Protein AF-A0A292RDX4-F1 (afdb_monomer_lite)

Sequence (87 aa):
MRRLEMPIRVIGLSNQGIPIFNFLACVEEFSWGLDRQDNINYSIELGEAPERIRDTVRRYTEIADTLSNEQSRADLLERLGLAVRNL

pLDDT: mean 78.16, std 14.33, range [44.06, 96.69]

Secondary structure (DSSP, 8-state):
-------EEEEEE-TTS-EEEEEEEEEEEEEEEE-TTS-EEEEEEEEEPPHHHHHHHHHHHHHHHHHHSHHHHHHHHHHTT------

Radius of gyration: 21.11 Å; chains: 1; bounding box: 45×32×61 Å

Foldseek 3Di:
DDFPLDKDWDFDADPVRHTPDTAIWGFRDKDWDADPVRDIDIDTDTHHRDVVVVVVVVVVVVVVVLCVDPVSVVVVCVVVVNDPDDD

Structure (mmCIF, N/CA/C/O backbone):
data_AF-A0A292RDX4-F1
#
_entry.id   AF-A0A292RDX4-F1
#
loop_
_atom_site.group_PDB
_atom_site.id
_atom_site.type_symbol
_atom_site.label_atom_id
_atom_site.label_alt_id
_atom_site.label_comp_id
_atom_site.label_asym_id
_atom_site.label_entity_id
_atom_site.label_seq_id
_atom_site.pdbx_PDB_ins_code
_atom_site.Cartn_x
_atom_site.Cartn_y
_atom_site.Cartn_z
_atom_site.occupancy
_atom_site.B_iso_or_equiv
_atom_site.auth_seq_id
_atom_site.auth_comp_id
_atom_site.auth_asym_id
_atom_site.auth_atom_id
_atom_site.pdbx_PDB_model_num
ATOM 1 N N . MET A 1 1 ? -1.817 -14.662 16.388 1.00 48.34 1 MET A N 1
ATOM 2 C CA . MET A 1 1 ? -2.371 -14.008 15.181 1.00 48.34 1 MET A CA 1
ATOM 3 C C . MET A 1 1 ? -1.434 -14.287 14.015 1.00 48.34 1 MET A C 1
ATOM 5 O O . MET A 1 1 ? -0.230 -14.230 14.221 1.00 48.34 1 MET A O 1
ATOM 9 N N . ARG A 1 2 ? -1.944 -14.666 12.835 1.00 46.16 2 ARG A N 1
ATOM 10 C CA . ARG A 1 2 ? -1.111 -14.816 11.626 1.00 46.16 2 ARG A CA 1
ATOM 11 C C . ARG A 1 2 ? -0.906 -13.428 11.018 1.00 46.16 2 ARG A C 1
ATOM 13 O O . ARG A 1 2 ? -1.898 -12.780 10.703 1.00 46.16 2 ARG A O 1
ATOM 20 N N . ARG A 1 3 ? 0.348 -12.988 10.868 1.00 54.94 3 ARG A N 1
ATOM 21 C CA . ARG A 1 3 ? 0.687 -11.787 10.091 1.00 54.94 3 ARG A CA 1
ATOM 22 C C . ARG A 1 3 ? 0.286 -12.030 8.634 1.00 54.94 3 ARG A C 1
ATOM 24 O O . ARG A 1 3 ? 0.663 -13.046 8.051 1.00 54.94 3 ARG A O 1
ATOM 31 N N . LEU A 1 4 ? -0.506 -11.127 8.065 1.00 56.62 4 LEU A N 1
ATOM 32 C CA . LEU A 1 4 ? -0.731 -11.077 6.625 1.00 56.62 4 LEU A CA 1
ATOM 33 C C . LEU A 1 4 ? 0.539 -10.490 6.003 1.00 56.62 4 LEU A C 1
ATOM 35 O O . LEU A 1 4 ? 0.709 -9.281 5.945 1.00 56.62 4 LEU A O 1
ATOM 39 N N . GLU A 1 5 ? 1.450 -11.351 5.551 1.00 66.69 5 GLU A N 1
ATOM 40 C CA . GLU A 1 5 ? 2.696 -10.934 4.882 1.00 66.69 5 GLU A CA 1
ATOM 41 C C . GLU A 1 5 ? 2.471 -10.395 3.457 1.00 66.69 5 GLU A C 1
ATOM 43 O O . GLU A 1 5 ? 3.424 -10.133 2.724 1.00 66.69 5 GLU A O 1
ATOM 48 N N . MET A 1 6 ? 1.213 -10.247 3.035 1.00 77.25 6 MET A N 1
ATOM 49 C CA . MET A 1 6 ? 0.885 -9.741 1.713 1.00 77.25 6 MET A CA 1
ATOM 50 C C . MET A 1 6 ? 0.964 -8.208 1.713 1.00 77.25 6 MET A C 1
ATOM 52 O O . MET A 1 6 ? 0.218 -7.564 2.455 1.00 77.25 6 MET A O 1
ATOM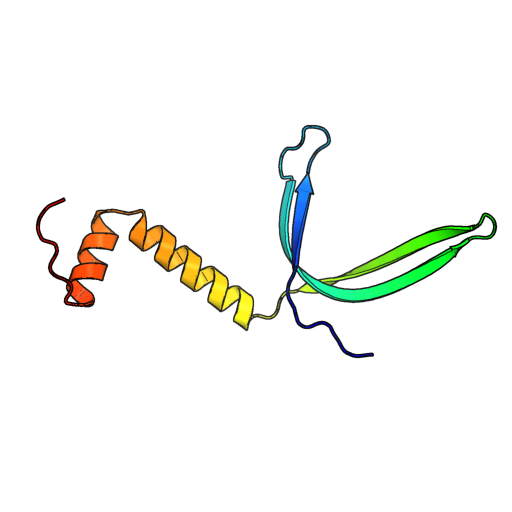 56 N N . PRO A 1 7 ? 1.825 -7.611 0.874 1.00 84.81 7 PRO A N 1
ATOM 57 C CA . PRO A 1 7 ? 1.928 -6.169 0.760 1.00 84.81 7 PRO A CA 1
ATOM 58 C C . PRO A 1 7 ? 0.654 -5.619 0.121 1.00 84.81 7 PRO A C 1
ATOM 60 O O . PRO A 1 7 ? 0.088 -6.198 -0.809 1.00 84.81 7 PRO A O 1
ATOM 63 N N . ILE A 1 8 ? 0.239 -4.454 0.584 1.00 85.88 8 ILE A N 1
ATOM 64 C CA . ILE A 1 8 ? -0.822 -3.653 -0.004 1.00 85.88 8 ILE A CA 1
ATOM 65 C C . ILE A 1 8 ? -0.225 -2.379 -0.590 1.00 85.88 8 ILE A C 1
ATOM 67 O O . ILE A 1 8 ? 0.776 -1.851 -0.101 1.00 85.88 8 ILE A O 1
ATOM 71 N N . ARG A 1 9 ? -0.858 -1.868 -1.646 1.00 88.75 9 ARG A N 1
ATOM 72 C CA . ARG A 1 9 ? -0.564 -0.538 -2.173 1.00 88.75 9 ARG A CA 1
ATOM 73 C C . ARG A 1 9 ? -1.454 0.477 -1.470 1.00 88.75 9 ARG A C 1
ATOM 75 O O . ARG A 1 9 ? -2.674 0.393 -1.562 1.00 88.75 9 ARG A O 1
ATOM 82 N N . VAL A 1 10 ? -0.833 1.438 -0.801 1.00 89.12 10 VAL A N 1
ATOM 83 C CA . VAL A 1 10 ? -1.505 2.529 -0.097 1.00 89.12 10 VAL A CA 1
ATOM 84 C C . VAL A 1 10 ? -1.446 3.767 -0.976 1.00 89.12 10 VAL A C 1
ATOM 86 O O . VAL A 1 10 ? -0.359 4.236 -1.312 1.00 89.12 10 VAL A O 1
ATOM 89 N N . ILE A 1 11 ? -2.616 4.277 -1.361 1.00 92.56 11 ILE A N 1
ATOM 90 C CA . ILE A 1 11 ? -2.755 5.470 -2.199 1.00 92.56 11 ILE A CA 1
ATOM 91 C C . ILE A 1 11 ? -3.565 6.507 -1.428 1.00 92.56 11 ILE A C 1
ATOM 93 O O . ILE A 1 11 ? -4.743 6.302 -1.148 1.00 92.56 11 ILE A O 1
ATOM 97 N N . GLY A 1 12 ? -2.924 7.622 -1.101 1.00 91.88 12 GLY A N 1
ATOM 98 C CA . GLY A 1 12 ? -3.566 8.792 -0.521 1.00 91.88 12 GLY A CA 1
ATOM 99 C C . GLY A 1 12 ? -3.857 9.821 -1.584 1.00 91.88 12 GLY A C 1
ATOM 100 O O . GLY A 1 12 ? -2.958 10.178 -2.345 1.00 91.88 12 GLY A O 1
ATOM 101 N N . LEU A 1 13 ? -5.087 10.318 -1.617 1.00 95.12 13 LEU A N 1
ATOM 102 C CA . LEU A 1 13 ? -5.516 11.350 -2.551 1.00 95.12 13 LEU A CA 1
ATOM 103 C C . LEU A 1 13 ? -5.796 12.656 -1.802 1.00 95.12 13 LEU A C 1
ATOM 105 O O . LEU A 1 13 ? -6.248 12.645 -0.659 1.00 95.12 13 LEU A O 1
ATOM 109 N N . SER A 1 14 ? -5.555 13.784 -2.464 1.00 93.38 14 SER A N 1
ATOM 110 C CA . SER A 1 14 ? -6.069 15.081 -2.035 1.00 93.38 14 SER A CA 1
ATOM 111 C C . SER A 1 14 ? -7.588 15.142 -2.203 1.00 93.38 14 SER A C 1
ATOM 113 O O . SER A 1 14 ? -8.186 14.327 -2.909 1.00 93.38 14 SER A O 1
ATOM 115 N N . ASN A 1 15 ? -8.213 16.189 -1.663 1.00 93.06 15 ASN A N 1
ATOM 116 C CA . ASN A 1 15 ? -9.635 16.472 -1.902 1.00 93.06 15 ASN A CA 1
ATOM 117 C C . ASN A 1 15 ? -9.975 16.696 -3.392 1.00 93.06 15 ASN A C 1
ATOM 119 O O . ASN A 1 15 ? -11.144 16.681 -3.759 1.00 93.06 15 ASN A O 1
ATOM 123 N N . GLN A 1 16 ? -8.972 16.908 -4.250 1.00 94.50 16 GLN A N 1
ATOM 124 C CA . GLN A 1 16 ? -9.118 17.049 -5.703 1.00 94.50 16 GLN A CA 1
ATOM 125 C C . GLN A 1 16 ? -8.801 15.748 -6.463 1.00 94.50 16 GLN A C 1
ATOM 127 O O . GLN A 1 16 ? -8.722 15.757 -7.687 1.00 94.50 16 GLN A O 1
ATOM 132 N N . GLY A 1 17 ? -8.581 14.632 -5.759 1.00 90.12 17 GLY A N 1
ATOM 133 C CA . GLY A 1 17 ? -8.256 13.339 -6.367 1.00 90.12 17 GLY A CA 1
ATOM 134 C C . GLY A 1 17 ? -6.804 13.203 -6.835 1.00 90.12 17 GLY A C 1
ATOM 135 O O . GLY A 1 17 ? -6.476 12.247 -7.533 1.00 90.12 17 GLY A O 1
ATOM 136 N N . ILE A 1 18 ? -5.921 14.134 -6.462 1.00 89.06 18 ILE A N 1
ATOM 137 C CA . ILE A 1 18 ? -4.504 14.097 -6.849 1.00 89.06 18 ILE A CA 1
ATOM 138 C C . ILE A 1 18 ? -3.748 13.184 -5.873 1.00 89.06 18 ILE A C 1
ATOM 140 O O . ILE A 1 18 ? -3.847 13.417 -4.666 1.00 89.06 18 ILE A O 1
ATOM 144 N N . PRO A 1 19 ? -2.980 12.181 -6.338 1.00 89.50 19 PRO A N 1
ATOM 145 C CA . PRO A 1 19 ? -2.164 11.354 -5.453 1.00 89.50 19 PRO A CA 1
ATOM 146 C C . PRO A 1 19 ? -1.139 12.181 -4.663 1.00 89.50 19 PRO A C 1
ATOM 148 O O . PRO A 1 19 ? -0.319 12.878 -5.253 1.00 89.50 19 PRO A O 1
ATOM 151 N N . ILE A 1 20 ? -1.180 12.083 -3.332 1.00 91.94 20 ILE A N 1
ATOM 152 C CA . ILE A 1 20 ? -0.236 12.726 -2.400 1.00 91.94 20 ILE A CA 1
ATOM 153 C C . ILE A 1 20 ? 0.796 11.711 -1.897 1.00 91.94 20 ILE A C 1
ATOM 155 O O . ILE A 1 20 ? 1.973 12.031 -1.764 1.00 91.94 20 ILE A O 1
ATOM 159 N N . PHE A 1 21 ? 0.370 10.475 -1.632 1.00 86.69 21 PHE A N 1
ATOM 160 C CA . PHE A 1 21 ? 1.263 9.383 -1.256 1.00 86.69 21 PHE A CA 1
ATOM 161 C C . PHE A 1 21 ? 0.873 8.096 -1.975 1.00 86.69 21 PHE A C 1
ATOM 163 O O . PHE A 1 21 ? -0.303 7.832 -2.221 1.00 86.69 21 PHE A O 1
ATOM 170 N N . ASN A 1 22 ? 1.881 7.311 -2.346 1.00 88.06 22 ASN A N 1
ATOM 171 C CA . ASN A 1 22 ? 1.731 6.063 -3.081 1.00 88.06 22 ASN A CA 1
ATOM 172 C C . ASN A 1 22 ? 2.900 5.137 -2.726 1.00 88.06 22 ASN A C 1
ATOM 174 O O . ASN A 1 22 ? 3.994 5.293 -3.266 1.00 88.06 22 ASN A O 1
ATOM 178 N N . PHE A 1 23 ? 2.683 4.207 -1.801 1.00 85.56 23 PHE A N 1
ATOM 179 C CA . PHE A 1 23 ? 3.729 3.305 -1.318 1.00 85.56 23 PHE A CA 1
ATOM 180 C C . PHE A 1 23 ? 3.189 1.903 -1.036 1.00 85.56 23 PHE A C 1
ATOM 182 O O . PHE A 1 23 ? 1.980 1.672 -1.006 1.00 85.56 23 PHE A O 1
ATOM 189 N N . LEU A 1 24 ? 4.107 0.952 -0.860 1.00 87.19 24 LEU A N 1
ATOM 190 C CA . LEU A 1 24 ? 3.791 -0.410 -0.439 1.00 87.19 24 LEU A CA 1
ATOM 191 C C . LEU A 1 24 ? 3.997 -0.549 1.067 1.00 87.19 24 LEU A C 1
ATOM 193 O O . LEU A 1 24 ? 5.031 -0.130 1.589 1.00 87.19 24 LEU A O 1
ATOM 197 N N . ALA A 1 25 ? 3.041 -1.183 1.734 1.00 88.31 25 ALA A N 1
ATOM 198 C CA . ALA A 1 25 ? 3.076 -1.468 3.163 1.00 88.31 25 ALA A CA 1
ATOM 199 C C . ALA A 1 25 ? 2.515 -2.862 3.445 1.00 88.31 25 ALA A C 1
ATOM 201 O O . ALA A 1 25 ? 1.833 -3.430 2.596 1.00 88.31 25 ALA A O 1
ATOM 202 N N . CYS A 1 26 ? 2.760 -3.398 4.634 1.00 88.19 26 CYS A N 1
ATOM 203 C CA . CYS A 1 26 ? 2.032 -4.558 5.146 1.00 88.19 26 CYS A CA 1
ATOM 204 C C . CYS A 1 26 ? 1.126 -4.142 6.302 1.00 88.19 26 CYS A C 1
ATOM 206 O O . CYS A 1 26 ? 1.444 -3.211 7.036 1.00 88.19 26 CYS A O 1
ATOM 208 N N . VAL A 1 27 ? 0.005 -4.844 6.471 1.00 88.56 27 VAL A N 1
ATOM 209 C CA . VAL A 1 27 ? -0.841 -4.679 7.658 1.00 88.56 27 VAL A CA 1
ATOM 210 C C . VAL A 1 27 ? -0.198 -5.457 8.799 1.00 88.56 27 VAL A C 1
ATOM 212 O O . VAL A 1 27 ? -0.172 -6.689 8.775 1.00 88.56 27 VAL A O 1
ATOM 215 N N . GLU A 1 28 ? 0.342 -4.741 9.778 1.00 88.06 28 GLU A N 1
ATOM 216 C CA . GLU A 1 28 ? 0.947 -5.356 10.959 1.00 88.06 28 GLU A CA 1
ATOM 217 C C . GLU A 1 28 ? -0.097 -5.675 12.020 1.00 88.06 28 GLU A C 1
ATOM 219 O O . GLU A 1 28 ? -0.103 -6.783 12.563 1.00 88.06 28 GLU A O 1
ATOM 224 N N . GLU A 1 29 ? -1.013 -4.737 12.248 1.00 89.81 29 GLU A N 1
ATOM 225 C CA . GLU A 1 29 ? -2.110 -4.886 13.190 1.00 89.81 29 GLU A CA 1
ATOM 226 C C . GLU A 1 29 ? -3.418 -4.373 12.587 1.00 89.81 29 GLU A C 1
ATOM 228 O O . GLU A 1 29 ? -3.462 -3.377 11.863 1.00 89.81 29 GLU A O 1
ATOM 233 N N . PHE A 1 30 ? -4.501 -5.080 12.897 1.00 90.69 30 PHE A N 1
ATOM 234 C CA . PHE A 1 30 ? -5.859 -4.651 12.610 1.00 90.69 30 PHE A CA 1
ATOM 235 C C . PHE A 1 30 ? -6.721 -4.895 13.842 1.00 90.69 30 PHE A C 1
ATOM 237 O O . PHE A 1 30 ? -6.815 -6.025 14.327 1.00 90.69 30 PHE A O 1
ATOM 244 N N . SER A 1 31 ? -7.378 -3.845 14.319 1.00 92.75 31 SER A N 1
ATOM 245 C CA . SER A 1 31 ? -8.344 -3.922 15.408 1.00 92.75 31 SER A CA 1
ATOM 246 C C . SER A 1 31 ? -9.615 -3.173 15.041 1.00 92.75 31 SER A C 1
ATOM 248 O O . SER A 1 31 ? -9.595 -2.195 14.295 1.00 92.75 31 SER A O 1
ATOM 250 N N . TRP A 1 32 ? -10.746 -3.656 15.547 1.00 96.38 32 TRP A N 1
ATOM 251 C CA . TRP A 1 32 ? -12.038 -3.010 15.368 1.00 96.38 32 TRP A CA 1
ATOM 252 C C . TRP A 1 32 ? -12.934 -3.255 16.579 1.00 96.38 32 TRP A C 1
ATOM 254 O O . TRP A 1 32 ? -12.736 -4.207 17.337 1.00 96.38 32 TRP A O 1
ATOM 264 N N . GLY A 1 33 ? -13.926 -2.392 16.753 1.00 95.81 33 GLY A N 1
ATOM 265 C CA . GLY A 1 33 ? -14.936 -2.505 17.793 1.00 95.81 33 GLY A CA 1
ATOM 266 C C . GLY A 1 33 ? -16.121 -1.588 17.525 1.00 95.81 33 GLY A C 1
ATOM 267 O O . GLY A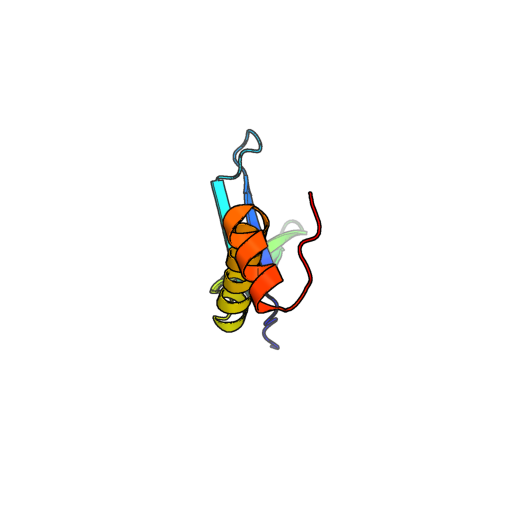 1 33 ? -16.104 -0.784 16.593 1.00 95.81 33 GLY A O 1
ATOM 268 N N . 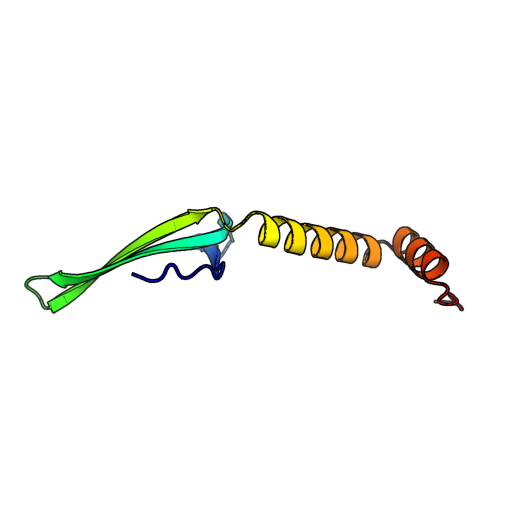LEU A 1 34 ? -17.149 -1.722 18.355 1.00 96.44 34 LEU A N 1
ATOM 269 C CA . LEU A 1 34 ? -18.307 -0.834 18.355 1.00 96.44 34 LEU A CA 1
ATOM 270 C C . LEU A 1 34 ? -18.175 0.164 19.504 1.00 96.44 34 LEU A C 1
ATOM 272 O O . LEU A 1 34 ? -17.725 -0.200 20.594 1.00 96.44 34 LEU A O 1
ATOM 276 N N . ASP A 1 35 ? -18.549 1.419 19.273 1.00 93.25 35 ASP A N 1
ATOM 277 C CA . ASP A 1 35 ? -18.751 2.356 20.377 1.00 93.25 35 ASP A CA 1
ATOM 278 C C . ASP A 1 35 ? -20.119 2.153 21.051 1.00 93.25 35 ASP A C 1
ATOM 280 O O . ASP A 1 35 ? -20.890 1.252 20.728 1.00 93.25 35 ASP A O 1
ATOM 284 N N . ARG A 1 36 ? -20.428 3.008 22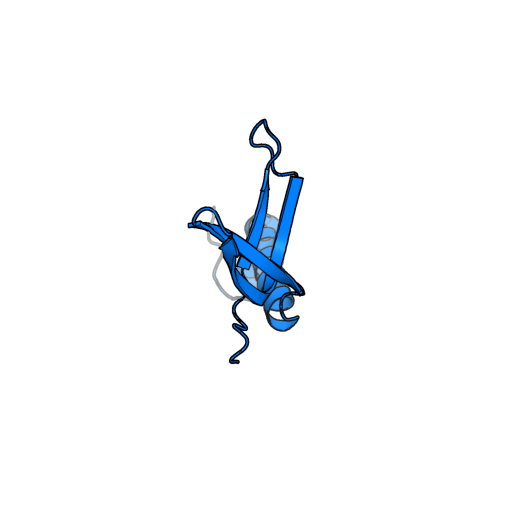.032 1.00 94.69 36 ARG A N 1
ATOM 285 C CA . ARG A 1 36 ? -21.703 2.973 22.769 1.00 94.69 36 ARG A CA 1
ATOM 286 C C . ARG A 1 36 ? -22.926 3.353 21.921 1.00 94.69 36 ARG A C 1
ATOM 288 O O . ARG A 1 36 ? -24.034 3.324 22.445 1.00 94.69 36 ARG A O 1
ATOM 295 N N . GLN A 1 37 ? -22.721 3.779 20.680 1.00 96.69 37 GLN A N 1
ATOM 296 C CA . GLN A 1 37 ? -23.746 4.189 19.721 1.00 96.69 37 GLN A CA 1
ATOM 297 C C . GLN A 1 37 ? -23.795 3.231 18.518 1.00 96.69 37 GLN A C 1
ATOM 299 O O . GLN A 1 37 ? -24.386 3.573 17.499 1.00 96.69 37 GLN A O 1
ATOM 304 N N . ASP A 1 38 ? -23.172 2.052 18.632 1.00 94.69 38 ASP A N 1
ATOM 305 C CA . ASP A 1 38 ? -23.057 1.041 17.577 1.00 94.69 38 ASP A CA 1
ATOM 306 C C . ASP A 1 38 ? -22.288 1.503 16.321 1.00 94.69 38 ASP A C 1
ATOM 308 O O . ASP A 1 38 ? -22.393 0.884 15.259 1.00 94.69 38 ASP A O 1
ATOM 312 N N . ASN A 1 39 ? -21.454 2.548 16.418 1.00 96.19 39 ASN A N 1
ATOM 313 C CA . ASN A 1 39 ? -20.559 2.915 15.320 1.00 96.19 39 ASN A CA 1
ATOM 314 C C . ASN A 1 39 ? -19.325 2.010 15.302 1.00 96.19 39 ASN A C 1
ATOM 316 O O . ASN A 1 39 ? -18.702 1.754 16.336 1.00 96.19 39 ASN A O 1
ATOM 320 N N . ILE A 1 40 ? -18.914 1.593 14.103 1.00 96.06 40 ILE A N 1
ATOM 321 C CA . ILE A 1 40 ? -17.686 0.823 13.898 1.00 96.06 40 ILE A CA 1
ATOM 322 C C . ILE A 1 40 ? -16.482 1.762 13.982 1.00 96.06 40 ILE A C 1
ATOM 324 O O . ILE A 1 40 ? -16.314 2.649 13.149 1.00 96.06 40 ILE A O 1
ATOM 328 N N . ASN A 1 41 ? -15.608 1.507 14.950 1.00 95.50 41 ASN A N 1
ATOM 329 C CA . ASN A 1 41 ? -14.286 2.110 15.038 1.00 95.50 41 ASN A CA 1
ATOM 330 C C . ASN A 1 41 ? -13.240 1.053 14.697 1.00 95.50 41 ASN A C 1
ATOM 332 O O . ASN A 1 41 ? -13.343 -0.089 15.146 1.00 95.50 41 ASN A O 1
ATOM 336 N N . TYR A 1 42 ? -12.229 1.420 13.917 1.00 94.44 42 TYR A N 1
ATOM 337 C CA . TYR A 1 42 ? -11.147 0.515 13.549 1.00 94.44 42 TYR A CA 1
ATOM 338 C C . TYR A 1 42 ? -9.799 1.232 13.527 1.00 94.44 42 TYR A C 1
ATOM 340 O O . TYR A 1 42 ? -9.724 2.439 13.304 1.00 94.44 42 TYR A O 1
ATOM 348 N N . SER A 1 43 ? -8.737 0.462 13.748 1.00 94.75 43 SER A N 1
ATOM 349 C CA . SER A 1 43 ? -7.348 0.886 13.615 1.00 94.75 43 SER A CA 1
ATOM 350 C C . SER A 1 43 ? -6.601 -0.102 12.723 1.00 94.75 43 SER A C 1
ATOM 352 O O . SER A 1 43 ? -6.793 -1.317 12.823 1.00 94.75 43 SER A O 1
ATOM 354 N N . ILE A 1 44 ? -5.767 0.431 11.833 1.00 91.94 44 ILE A N 1
ATOM 355 C CA . ILE A 1 44 ? -4.879 -0.336 10.959 1.00 91.94 44 ILE A CA 1
ATOM 356 C C . ILE A 1 44 ? -3.472 0.209 11.178 1.00 91.94 44 ILE A C 1
ATOM 358 O O . ILE A 1 44 ? -3.209 1.371 10.867 1.00 91.94 44 ILE A O 1
ATOM 362 N N . GLU A 1 45 ? -2.574 -0.633 11.678 1.00 92.06 45 GLU A N 1
ATOM 363 C CA . GLU A 1 45 ? -1.153 -0.314 11.758 1.00 92.06 45 GLU A CA 1
ATOM 364 C C . GLU A 1 45 ? -0.437 -0.840 10.515 1.00 92.06 45 GLU A C 1
ATOM 366 O O . GLU A 1 45 ? -0.567 -2.011 10.138 1.00 92.06 45 GLU A O 1
ATOM 371 N N . LEU A 1 46 ? 0.299 0.056 9.857 1.00 89.94 46 LEU A N 1
ATOM 372 C CA . LEU A 1 46 ? 1.028 -0.231 8.631 1.00 89.94 46 LEU A CA 1
ATOM 373 C C . LEU A 1 46 ? 2.525 -0.296 8.912 1.00 89.94 46 LEU A C 1
ATOM 375 O O . LEU A 1 46 ? 3.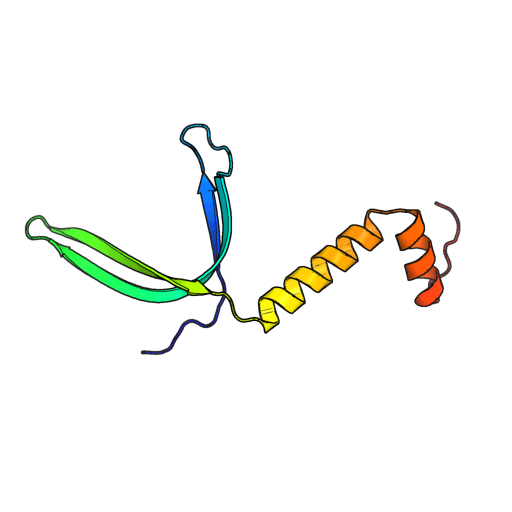102 0.650 9.441 1.00 89.94 46 LEU A O 1
ATOM 379 N N . GLY A 1 47 ? 3.141 -1.389 8.482 1.00 88.38 47 GLY A N 1
ATOM 380 C CA . GLY A 1 47 ? 4.583 -1.593 8.508 1.00 88.38 47 GLY A CA 1
ATOM 381 C C . GLY A 1 47 ? 5.205 -1.536 7.123 1.00 88.38 47 GLY A C 1
ATOM 382 O O . GLY A 1 47 ? 4.518 -1.509 6.093 1.00 88.38 47 GLY A O 1
ATOM 383 N N . GLU A 1 48 ? 6.534 -1.556 7.083 1.00 84.12 48 GLU A N 1
ATOM 384 C CA . GLU A 1 48 ? 7.264 -1.612 5.821 1.00 84.12 48 GLU A CA 1
ATOM 385 C C . GLU A 1 48 ? 6.969 -2.910 5.057 1.00 84.12 48 GLU A C 1
ATOM 387 O O . GLU A 1 48 ? 6.959 -4.007 5.617 1.00 84.12 48 GLU A O 1
ATOM 392 N N . ALA A 1 49 ? 6.756 -2.795 3.743 1.00 79.31 49 ALA A N 1
ATOM 393 C CA . ALA A 1 49 ? 6.657 -3.973 2.890 1.00 79.31 49 ALA A CA 1
ATOM 394 C C . ALA A 1 49 ? 7.979 -4.776 2.915 1.00 79.31 49 ALA A C 1
ATOM 396 O O . ALA A 1 49 ? 9.051 -4.163 2.865 1.00 79.31 49 ALA A O 1
ATOM 397 N N . PRO A 1 50 ? 7.926 -6.124 2.912 1.00 77.56 50 PRO A N 1
ATOM 398 C CA . PRO A 1 50 ? 9.108 -6.976 2.912 1.00 77.56 50 PRO A CA 1
ATOM 399 C C . PRO A 1 50 ? 10.104 -6.599 1.811 1.00 77.56 50 PRO A C 1
ATOM 401 O O . PRO A 1 50 ? 9.715 -6.395 0.656 1.00 77.56 50 PRO A O 1
ATOM 404 N N . GLU A 1 51 ? 11.399 -6.589 2.135 1.00 74.88 51 GLU A N 1
ATOM 405 C CA . GLU A 1 51 ? 12.468 -6.215 1.192 1.00 74.88 51 GLU A CA 1
ATOM 406 C C . GLU A 1 51 ? 12.408 -7.001 -0.123 1.00 74.88 51 GLU A C 1
ATOM 408 O O . GLU A 1 51 ? 12.528 -6.422 -1.198 1.00 74.88 51 GLU A O 1
ATOM 413 N N . ARG A 1 52 ? 12.096 -8.302 -0.070 1.00 72.06 52 ARG A N 1
ATOM 414 C CA . ARG A 1 52 ? 11.973 -9.161 -1.265 1.00 72.06 52 ARG A CA 1
ATOM 415 C C . ARG A 1 52 ? 10.943 -8.650 -2.279 1.00 72.06 52 ARG A C 1
ATOM 417 O O . ARG A 1 52 ? 11.077 -8.869 -3.484 1.00 72.06 52 ARG A O 1
ATOM 424 N N . ILE A 1 53 ? 9.903 -7.976 -1.800 1.00 72.00 53 ILE A N 1
ATOM 425 C CA . ILE A 1 53 ? 8.844 -7.408 -2.637 1.00 72.00 53 ILE A CA 1
ATOM 426 C C . ILE A 1 53 ? 9.312 -6.080 -3.218 1.00 72.00 53 ILE A C 1
ATOM 428 O O . ILE A 1 53 ? 9.112 -5.848 -4.409 1.00 72.00 53 ILE A O 1
ATOM 432 N N . ARG A 1 54 ? 10.007 -5.252 -2.426 1.00 70.12 54 ARG A N 1
ATOM 433 C CA . ARG A 1 54 ? 10.679 -4.048 -2.940 1.00 70.12 54 ARG A CA 1
ATOM 434 C C . ARG A 1 54 ? 11.668 -4.402 -4.052 1.00 70.12 54 ARG A C 1
ATOM 436 O O . ARG A 1 54 ? 11.665 -3.744 -5.087 1.00 70.12 54 ARG A O 1
ATOM 443 N N . ASP A 1 55 ? 12.438 -5.476 -3.890 1.00 74.69 55 ASP A N 1
ATOM 444 C CA . ASP A 1 55 ? 13.371 -5.978 -4.905 1.00 74.69 55 ASP A CA 1
ATOM 445 C C . ASP A 1 55 ? 12.663 -6.411 -6.182 1.00 74.69 55 ASP A C 1
ATOM 447 O O . ASP A 1 55 ? 13.100 -6.081 -7.283 1.00 74.69 55 ASP A O 1
ATOM 451 N N . THR A 1 56 ? 11.552 -7.130 -6.036 1.00 72.38 56 THR A N 1
ATOM 452 C CA . THR A 1 56 ? 10.757 -7.604 -7.170 1.00 72.38 56 THR A CA 1
ATOM 453 C C . THR A 1 56 ? 10.153 -6.430 -7.936 1.00 72.38 56 THR A C 1
ATOM 455 O O . THR A 1 56 ? 10.297 -6.358 -9.153 1.00 72.38 56 THR A O 1
ATOM 458 N N . VAL A 1 57 ? 9.538 -5.473 -7.236 1.00 72.44 57 VAL A N 1
ATOM 459 C CA . VAL A 1 57 ? 8.948 -4.276 -7.851 1.00 72.44 57 VAL A CA 1
ATOM 460 C C . VAL A 1 57 ? 10.015 -3.439 -8.543 1.00 72.44 57 VAL A C 1
ATOM 462 O O . VAL A 1 57 ? 9.828 -3.073 -9.695 1.00 72.44 57 VAL A O 1
ATOM 465 N N . ARG A 1 58 ? 11.162 -3.212 -7.896 1.00 73.88 58 ARG A N 1
ATOM 466 C CA . ARG A 1 58 ? 12.300 -2.509 -8.498 1.00 73.88 58 ARG A CA 1
ATOM 467 C C . ARG A 1 58 ? 12.777 -3.183 -9.784 1.00 73.88 58 ARG A C 1
ATOM 469 O O . ARG A 1 58 ? 12.895 -2.502 -10.793 1.00 73.88 58 ARG A O 1
ATOM 476 N N . ARG A 1 59 ? 12.970 -4.507 -9.778 1.00 71.44 59 ARG A N 1
ATOM 477 C CA . ARG A 1 59 ? 13.350 -5.258 -10.989 1.00 71.44 59 ARG A CA 1
ATOM 478 C C . ARG A 1 59 ? 12.321 -5.102 -12.104 1.00 71.44 59 ARG A C 1
ATOM 480 O O . ARG A 1 59 ? 12.701 -4.927 -13.254 1.00 71.44 59 ARG A O 1
ATOM 487 N N . TYR A 1 60 ? 11.028 -5.156 -11.787 1.00 70.94 60 TYR A N 1
ATOM 488 C CA . TYR A 1 60 ? 9.984 -4.953 -12.793 1.00 70.94 60 TYR A CA 1
ATOM 489 C C . TYR A 1 60 ? 9.963 -3.524 -13.339 1.00 70.94 60 TYR A C 1
ATOM 491 O O . TYR A 1 60 ? 9.778 -3.362 -14.542 1.00 70.94 60 TYR A O 1
ATOM 499 N N . THR A 1 61 ? 10.191 -2.509 -12.502 1.00 71.44 61 THR A N 1
ATOM 500 C CA . THR A 1 61 ? 10.324 -1.117 -12.951 1.00 71.44 61 THR A CA 1
ATOM 501 C C . THR A 1 61 ? 11.551 -0.938 -13.842 1.00 71.44 61 THR A C 1
ATOM 503 O O . THR A 1 61 ? 11.420 -0.404 -14.932 1.00 71.44 61 THR A O 1
ATOM 506 N N . GLU A 1 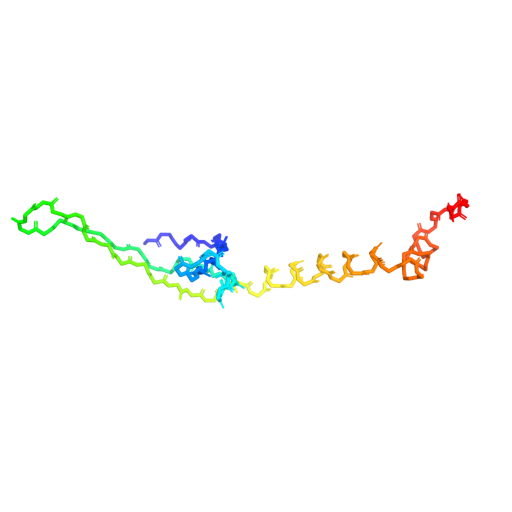62 ? 12.714 -1.468 -13.456 1.00 72.25 62 GLU A N 1
ATOM 507 C CA . GLU A 1 62 ? 13.939 -1.425 -14.272 1.00 72.25 62 GLU A CA 1
ATOM 508 C C . GLU A 1 62 ? 13.749 -2.116 -15.630 1.00 72.25 62 GLU A C 1
ATOM 510 O O . GLU A 1 62 ? 14.194 -1.608 -16.659 1.00 72.25 62 GLU A O 1
ATOM 515 N N . ILE A 1 63 ? 13.049 -3.256 -15.657 1.00 70.06 63 ILE A N 1
ATOM 516 C CA . ILE A 1 63 ? 12.680 -3.940 -16.901 1.00 70.06 63 ILE A CA 1
ATOM 517 C C . ILE A 1 63 ? 11.719 -3.075 -17.722 1.00 70.06 63 ILE A C 1
ATOM 519 O O . ILE A 1 63 ? 11.924 -2.926 -18.922 1.00 70.06 63 ILE A O 1
ATOM 523 N N . ALA A 1 64 ? 10.690 -2.489 -17.108 1.00 66.62 64 ALA A N 1
ATOM 524 C CA . ALA A 1 64 ? 9.736 -1.623 -17.797 1.00 66.62 64 ALA A CA 1
ATOM 525 C C . ALA A 1 64 ? 10.405 -0.363 -18.376 1.00 66.62 64 ALA A C 1
ATOM 527 O O . ALA A 1 64 ? 10.116 0.008 -19.511 1.00 66.62 64 ALA A O 1
ATOM 528 N N . ASP A 1 65 ? 11.340 0.243 -17.648 1.00 67.44 65 ASP A N 1
ATOM 529 C CA . ASP A 1 65 ? 12.138 1.388 -18.095 1.00 67.44 65 ASP A CA 1
ATOM 530 C C . ASP A 1 65 ? 13.095 0.993 -19.229 1.00 67.44 65 ASP A C 1
ATOM 532 O O . ASP A 1 65 ? 13.240 1.706 -20.221 1.00 67.44 65 ASP A O 1
ATOM 536 N N . THR A 1 66 ? 13.696 -0.195 -19.139 1.00 69.25 66 THR A N 1
ATOM 537 C CA . THR A 1 66 ? 14.524 -0.765 -20.213 1.00 69.25 66 THR A CA 1
ATOM 538 C C . THR A 1 66 ? 13.700 -1.045 -21.471 1.00 69.25 66 THR A C 1
ATOM 540 O O . THR A 1 66 ? 14.182 -0.836 -22.577 1.00 69.25 66 THR A O 1
ATOM 543 N N . LEU A 1 67 ? 12.455 -1.505 -21.323 1.00 63.69 67 LEU A N 1
ATOM 544 C CA . LEU A 1 67 ? 11.548 -1.787 -22.437 1.00 63.69 67 LEU A CA 1
ATOM 545 C C . LEU A 1 67 ? 10.900 -0.525 -23.026 1.00 63.69 67 LEU A C 1
ATOM 547 O O . LEU A 1 67 ? 10.514 -0.544 -24.195 1.00 63.69 67 LEU A O 1
ATOM 551 N N . SER A 1 68 ? 10.749 0.542 -22.239 1.00 63.47 68 SER A N 1
ATOM 552 C CA . SER A 1 68 ? 10.204 1.824 -22.702 1.00 63.47 68 SER A CA 1
ATOM 553 C C . SER A 1 68 ? 11.252 2.686 -23.410 1.00 63.47 68 SER A C 1
ATOM 555 O O . SER A 1 68 ? 10.896 3.510 -24.250 1.00 63.47 68 SER A O 1
ATOM 557 N N . ASN A 1 69 ? 12.538 2.453 -23.137 1.00 71.81 69 ASN A N 1
ATOM 558 C CA . ASN A 1 69 ? 13.651 3.036 -23.875 1.00 71.81 69 ASN A CA 1
ATOM 559 C C . ASN A 1 69 ? 14.007 2.160 -25.089 1.00 71.81 69 ASN A C 1
ATOM 561 O O . ASN A 1 69 ? 14.513 1.052 -24.938 1.00 71.81 69 ASN A O 1
ATOM 565 N N . GLU A 1 70 ? 13.761 2.653 -26.305 1.00 62.16 70 GLU A N 1
ATOM 566 C CA . GLU A 1 70 ? 13.956 1.886 -27.547 1.00 62.16 70 GLU A CA 1
ATOM 567 C C . GLU A 1 70 ? 15.385 1.363 -27.730 1.00 62.16 70 GLU A C 1
ATOM 569 O O . GLU A 1 70 ? 15.572 0.251 -28.229 1.00 62.16 70 GLU A O 1
ATOM 574 N N . GLN A 1 71 ? 16.381 2.126 -27.277 1.00 63.66 71 GLN A N 1
ATOM 575 C CA . GLN A 1 71 ? 17.790 1.768 -27.404 1.00 63.66 71 GLN A CA 1
ATOM 576 C C . GLN A 1 71 ? 18.160 0.652 -26.420 1.00 63.66 71 GLN A C 1
ATOM 578 O O . GLN A 1 71 ? 18.712 -0.374 -26.809 1.00 63.66 71 GLN A O 1
ATOM 583 N N . SER A 1 72 ? 17.723 0.779 -25.166 1.00 61.22 72 SER A N 1
ATOM 584 C CA . SER A 1 72 ? 17.913 -0.259 -24.148 1.00 61.22 72 SER A CA 1
ATOM 585 C C . SER A 1 72 ? 17.081 -1.522 -24.424 1.00 61.22 72 SER A C 1
ATOM 587 O O . SER A 1 72 ? 17.489 -2.626 -24.058 1.00 61.22 72 SER A O 1
ATOM 589 N N . ARG A 1 73 ? 15.936 -1.391 -25.108 1.00 62.56 73 ARG A N 1
ATOM 590 C CA . ARG A 1 73 ? 15.104 -2.511 -25.569 1.00 62.56 73 ARG A CA 1
ATOM 591 C C . ARG A 1 73 ? 15.802 -3.310 -26.665 1.00 62.56 73 ARG A C 1
ATOM 593 O O . ARG A 1 73 ? 15.766 -4.537 -26.617 1.00 62.56 73 ARG A O 1
ATOM 600 N N . ALA A 1 74 ? 16.422 -2.638 -27.636 1.00 65.88 74 ALA A N 1
ATOM 601 C CA . ALA A 1 74 ? 17.190 -3.294 -28.691 1.00 65.88 74 ALA A CA 1
ATOM 602 C C . ALA A 1 74 ? 18.377 -4.082 -28.107 1.00 65.88 74 ALA A C 1
ATOM 604 O O . ALA A 1 74 ? 18.504 -5.273 -28.393 1.00 65.88 74 ALA A O 1
ATOM 605 N N . ASP A 1 75 ? 19.141 -3.470 -27.196 1.00 67.69 75 ASP A N 1
ATOM 606 C CA . ASP A 1 75 ? 20.269 -4.114 -26.508 1.00 67.69 75 ASP A CA 1
ATOM 607 C C . ASP A 1 75 ? 19.826 -5.326 -25.664 1.00 67.69 75 ASP A C 1
ATOM 609 O O . ASP A 1 75 ? 20.498 -6.361 -25.621 1.00 67.69 75 ASP A O 1
ATOM 613 N N . LEU A 1 76 ? 18.676 -5.237 -24.982 1.00 68.38 76 LEU A N 1
ATOM 614 C CA . LEU A 1 76 ? 18.119 -6.353 -24.210 1.00 68.38 76 LEU A CA 1
ATOM 615 C C . LEU A 1 76 ? 17.687 -7.513 -25.122 1.00 68.38 76 LEU A C 1
ATOM 617 O O . LEU A 1 76 ? 17.959 -8.673 -24.810 1.00 68.38 76 LEU A O 1
ATOM 621 N N . LEU A 1 77 ? 17.020 -7.216 -26.240 1.00 69.06 77 LEU A N 1
ATOM 622 C CA . LEU A 1 77 ? 16.580 -8.220 -27.212 1.00 69.06 77 LEU A CA 1
ATOM 623 C C . LEU A 1 77 ? 17.773 -8.923 -27.873 1.00 69.06 77 LEU A C 1
ATOM 625 O O . LEU A 1 77 ? 17.754 -10.148 -28.009 1.00 69.06 77 LEU A O 1
ATOM 629 N N . GLU A 1 78 ? 18.836 -8.177 -28.182 1.00 69.06 78 GLU A N 1
ATOM 630 C CA . GLU A 1 78 ? 20.097 -8.721 -28.689 1.00 69.06 78 GLU A CA 1
ATOM 631 C C . GLU A 1 78 ? 20.759 -9.661 -27.668 1.00 69.06 78 GLU A C 1
ATOM 633 O O . GLU A 1 78 ? 21.103 -10.797 -28.002 1.00 69.06 78 GLU A O 1
ATOM 638 N N . ARG A 1 79 ? 20.847 -9.258 -26.391 1.00 69.94 79 ARG A N 1
ATOM 639 C CA . ARG A 1 79 ? 21.391 -10.099 -25.303 1.00 69.94 79 ARG A CA 1
ATOM 640 C C . ARG A 1 79 ? 20.583 -11.372 -25.045 1.00 69.94 79 ARG A C 1
ATOM 642 O O . ARG A 1 79 ? 21.144 -12.356 -24.567 1.00 69.94 79 ARG A O 1
ATOM 649 N N . LEU A 1 80 ? 19.284 -11.357 -25.337 1.00 72.81 80 LEU A N 1
ATOM 650 C CA . LEU A 1 80 ? 18.396 -12.518 -25.226 1.00 72.81 80 LEU A CA 1
ATOM 651 C C . LEU A 1 80 ? 18.380 -13.385 -26.498 1.00 72.81 80 LEU A C 1
ATOM 653 O O . LEU A 1 80 ? 17.680 -14.396 -26.533 1.00 72.81 80 LEU A O 1
ATOM 657 N N . GLY A 1 81 ? 19.149 -13.022 -27.533 1.00 64.44 81 GLY A N 1
ATOM 658 C CA . GLY A 1 81 ? 19.225 -13.762 -28.795 1.00 64.44 81 GLY A CA 1
ATOM 659 C C . GLY A 1 81 ? 17.949 -13.682 -29.638 1.00 64.44 81 GLY A C 1
ATOM 660 O O . GLY A 1 81 ? 17.757 -14.488 -30.550 1.00 64.44 81 GLY A O 1
ATOM 661 N N . LEU A 1 82 ? 17.060 -12.731 -29.338 1.00 64.81 82 LEU A N 1
ATOM 662 C CA . LEU A 1 82 ? 15.838 -12.493 -30.094 1.00 64.81 82 LEU A CA 1
ATOM 663 C C . LEU A 1 82 ? 16.162 -11.504 -31.214 1.00 64.81 82 LEU A C 1
ATOM 665 O O . LEU A 1 82 ? 16.478 -10.344 -30.967 1.00 64.81 82 LEU A O 1
ATOM 669 N N . ALA A 1 83 ? 16.117 -11.974 -32.461 1.00 54.06 83 ALA A N 1
ATOM 670 C CA . ALA A 1 83 ? 16.463 -11.162 -33.621 1.00 54.06 83 ALA A CA 1
ATOM 671 C C . ALA A 1 83 ? 15.571 -9.910 -33.713 1.00 54.06 83 ALA A C 1
ATOM 673 O O . ALA A 1 83 ? 14.372 -10.012 -33.977 1.00 54.06 83 ALA A O 1
ATOM 674 N N . VAL A 1 84 ? 16.172 -8.726 -33.558 1.00 59.50 84 VAL A N 1
ATOM 675 C CA . VAL A 1 84 ? 15.529 -7.440 -33.850 1.00 59.50 84 VAL A CA 1
ATOM 676 C C . VAL A 1 84 ? 15.467 -7.291 -35.370 1.00 59.50 84 VAL A C 1
ATOM 678 O O . VAL A 1 84 ? 16.363 -6.740 -36.004 1.00 59.50 84 VAL A O 1
ATOM 681 N N . ARG A 1 85 ? 14.434 -7.858 -35.998 1.00 49.62 85 ARG A N 1
ATOM 682 C CA . ARG A 1 85 ? 14.118 -7.564 -37.400 1.00 49.62 85 ARG A CA 1
ATOM 683 C C . ARG A 1 85 ? 13.106 -6.423 -37.443 1.00 49.62 85 ARG A C 1
ATOM 685 O O . ARG A 1 85 ? 11.925 -6.666 -37.249 1.00 49.62 85 ARG A O 1
ATOM 692 N N . ASN A 1 86 ? 13.628 -5.224 -37.710 1.00 48.81 86 ASN A N 1
ATOM 693 C CA . ASN A 1 86 ? 12.956 -4.006 -38.181 1.00 48.81 86 ASN A CA 1
ATOM 694 C C . ASN A 1 86 ? 11.600 -3.676 -37.524 1.00 48.81 86 ASN A C 1
ATOM 696 O O . ASN A 1 86 ? 10.553 -4.114 -38.003 1.00 48.81 86 ASN A O 1
ATOM 700 N N . LEU A 1 87 ? 11.639 -2.823 -36.496 1.00 44.06 87 LEU A N 1
ATOM 701 C CA . LEU A 1 87 ? 10.572 -1.867 -36.183 1.00 44.06 87 LEU A CA 1
ATOM 702 C C . LEU A 1 87 ? 11.108 -0.464 -36.458 1.00 44.06 87 LEU A C 1
ATOM 704 O O . LEU A 1 87 ? 12.253 -0.213 -36.021 1.00 44.06 87 LEU A O 1
#